Protein AF-A0A077X4S8-F1 (afdb_monomer)

Secondary structure (DSSP, 8-state):
-------GGGSPPTTPPP-PBPTTT--B-SPPPPTT--HHHHHHHHHHHHHHHHHHHHHHHHIIIIIIHHHS-TTT----HHHHHHHHHHHHHHHHHIIIIIT--HHHHHHHHHHHHHHHHHHHHHHHS-TTTHHHHHHHHH--

Solvent-accessible surface area (backbone atoms only — not comparable to full-atom values): 8209 Å² total; per-residue (Å²): 133,82,80,78,75,85,53,80,82,57,56,80,62,86,92,54,78,70,50,44,51,13,76,78,74,65,37,61,34,83,47,61,75,61,85,93,61,57,62,67,58,53,53,48,53,33,51,49,52,37,51,52,34,47,65,54,33,52,56,53,50,44,43,46,67,70,45,51,43,68,73,37,58,94,91,64,64,67,79,53,73,68,59,48,44,51,52,50,28,40,51,28,40,35,51,18,40,41,29,38,57,67,34,36,36,46,73,63,16,52,58,26,46,51,49,26,53,52,30,51,52,51,48,51,48,64,71,73,47,56,82,84,49,56,67,54,57,56,49,52,66,77,76,105

Radius of gyration: 20.89 Å; Cα contacts (8 Å, |Δi|>4): 117; chains: 1; bounding box: 55×46×57 Å

Foldseek 3Di:
DDDPPPDPQQDDDPPDAQADAWPPPRGGAPHHDDPPDDPVVLLVVLVVQLVVLCVVQVVLCCCLPVPVQVPDPDPPSDDDPLSVLVNQLSVLSNQLSCCCSPGVVNVSNVVSVVSNVVSVVVNVCVVPPDPVCPVVVVVVVVVD

Organism: NCBI:txid688394

Nearest PDB structures (foldseek):
  7rbt-assembly1_R  TM=3.935E-01  e=1.118E+00  Homo sapiens
  4xt3-assembly1_A  TM=4.869E-01  e=4.866E+00  Cytomegalovirus
  9jr3-assembly1_R  TM=3.301E-01  e=5.149E+00  Homo sapiens

Mean predicted aligned error: 11.13 Å

Structure (mmCIF, N/CA/C/O backbone):
data_AF-A0A077X4S8-F1
#
_entry.id   AF-A0A077X4S8-F1
#
loop_
_atom_site.group_PDB
_atom_site.id
_atom_site.type_symbol
_atom_site.label_atom_id
_atom_site.label_alt_id
_atom_site.label_comp_id
_atom_site.label_asym_id
_atom_site.label_entity_id
_atom_site.label_seq_id
_atom_site.pdbx_PDB_ins_code
_atom_site.Cartn_x
_atom_site.Cartn_y
_atom_site.Cartn_z
_atom_site.occupancy
_atom_site.B_iso_or_equiv
_atom_site.auth_seq_id
_atom_site.auth_comp_id
_atom_site.auth_asym_id
_atom_site.auth_atom_id
_atom_site.pdbx_PDB_model_num
ATOM 1 N N . MET A 1 1 ? 38.398 6.685 -4.080 1.00 42.84 1 MET A N 1
ATOM 2 C CA . MET A 1 1 ? 37.177 6.456 -4.882 1.00 42.84 1 MET A CA 1
ATOM 3 C C . MET A 1 1 ? 36.881 4.971 -4.810 1.00 42.84 1 MET A C 1
ATOM 5 O O . MET A 1 1 ? 37.650 4.192 -5.354 1.00 42.84 1 MET A O 1
ATOM 9 N N . ALA A 1 2 ? 35.893 4.566 -4.009 1.00 39.62 2 ALA A N 1
ATOM 10 C CA . ALA A 1 2 ? 35.575 3.152 -3.834 1.00 39.62 2 ALA A CA 1
ATOM 11 C C . ALA A 1 2 ? 34.973 2.612 -5.136 1.00 39.62 2 ALA A C 1
ATOM 13 O O . ALA A 1 2 ? 33.991 3.166 -5.628 1.00 39.62 2 ALA A O 1
ATOM 14 N N . ALA A 1 3 ? 35.571 1.558 -5.691 1.00 46.91 3 ALA A N 1
ATOM 15 C CA . ALA A 1 3 ? 34.952 0.772 -6.745 1.00 46.91 3 ALA A CA 1
ATOM 16 C C . ALA A 1 3 ? 33.623 0.237 -6.194 1.00 46.91 3 ALA A C 1
ATOM 18 O O . ALA A 1 3 ? 33.615 -0.602 -5.293 1.00 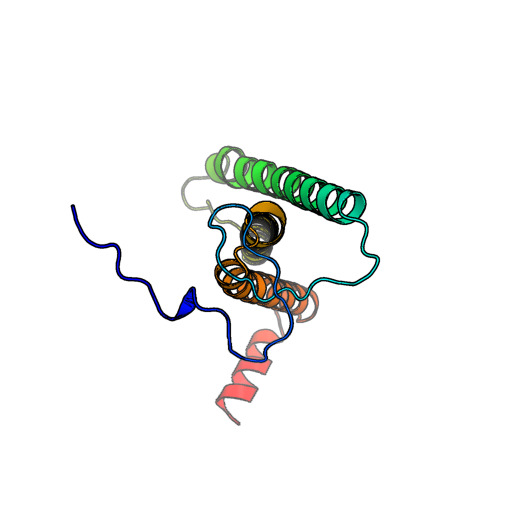46.91 3 ALA A O 1
ATOM 19 N N . GLN A 1 4 ? 32.499 0.778 -6.668 1.00 54.56 4 GLN A N 1
ATOM 20 C CA . GLN A 1 4 ? 31.192 0.202 -6.381 1.00 54.56 4 GLN A CA 1
ATOM 21 C C . GLN A 1 4 ? 31.200 -1.210 -6.965 1.00 54.56 4 GLN A C 1
ATOM 23 O O . GLN A 1 4 ? 31.299 -1.384 -8.177 1.00 54.56 4 GLN A O 1
ATOM 28 N N . GLY A 1 5 ? 31.194 -2.211 -6.085 1.00 56.56 5 GLY A N 1
ATOM 29 C CA . GLY A 1 5 ? 31.205 -3.613 -6.472 1.00 56.56 5 GLY A CA 1
ATOM 30 C C . GLY A 1 5 ? 30.015 -3.896 -7.377 1.00 56.56 5 GLY A C 1
ATOM 31 O O . GLY A 1 5 ? 28.866 -3.774 -6.952 1.00 56.56 5 GLY A O 1
ATOM 32 N N . HIS A 1 6 ? 30.301 -4.250 -8.626 1.00 65.12 6 HIS A N 1
ATOM 33 C CA . HIS A 1 6 ? 29.300 -4.718 -9.570 1.00 65.12 6 HIS A CA 1
ATOM 34 C C . HIS A 1 6 ? 28.638 -5.967 -8.990 1.00 65.12 6 HIS A C 1
ATOM 36 O O . HIS A 1 6 ? 29.264 -7.019 -8.849 1.00 65.12 6 HIS A O 1
ATOM 42 N N . ALA A 1 7 ? 27.394 -5.830 -8.546 1.00 65.94 7 ALA A N 1
ATOM 43 C CA . ALA A 1 7 ? 26.700 -6.914 -7.884 1.00 65.94 7 ALA A CA 1
ATOM 44 C C . ALA A 1 7 ? 26.065 -7.830 -8.935 1.00 65.94 7 ALA A C 1
ATOM 46 O O . ALA A 1 7 ? 25.327 -7.357 -9.792 1.00 65.94 7 ALA A O 1
ATOM 47 N N . LYS A 1 8 ? 26.279 -9.148 -8.811 1.00 69.00 8 LYS A N 1
ATOM 48 C CA . LYS A 1 8 ? 25.801 -10.200 -9.739 1.00 69.00 8 LYS A CA 1
ATOM 49 C C . LYS A 1 8 ? 24.313 -10.110 -10.106 1.00 69.00 8 LYS A C 1
ATOM 51 O O . LYS A 1 8 ? 23.851 -10.635 -11.108 1.00 69.00 8 LYS A O 1
ATOM 56 N N . TRP A 1 9 ? 23.519 -9.468 -9.259 1.00 64.88 9 TRP A N 1
ATOM 57 C CA . TRP A 1 9 ? 22.092 -9.295 -9.479 1.00 64.88 9 TRP A CA 1
ATOM 58 C C . TRP A 1 9 ? 21.731 -8.159 -10.450 1.00 64.88 9 TRP A C 1
ATOM 60 O O . TRP A 1 9 ? 20.552 -8.044 -10.789 1.00 64.88 9 TRP A O 1
ATOM 70 N N . MET A 1 10 ? 22.707 -7.341 -10.857 1.00 66.31 10 MET A N 1
ATOM 71 C CA . MET A 1 10 ? 22.602 -6.327 -11.912 1.00 66.31 10 MET A CA 1
ATOM 72 C C . MET A 1 10 ? 22.913 -6.890 -13.304 1.00 66.31 10 MET A C 1
ATOM 74 O O . MET A 1 10 ? 22.680 -6.203 -14.295 1.00 66.31 10 MET A O 1
ATOM 78 N N . ASP A 1 11 ? 23.419 -8.123 -13.381 1.00 73.81 11 ASP A N 1
ATOM 79 C CA . ASP A 1 11 ? 23.738 -8.772 -14.647 1.00 73.81 11 ASP A CA 1
ATOM 80 C C . ASP A 1 11 ? 22.478 -9.137 -15.439 1.00 73.81 11 ASP A C 1
ATOM 82 O O . ASP A 1 11 ? 21.442 -9.552 -14.895 1.00 73.81 11 ASP A O 1
ATOM 86 N N . GLU A 1 12 ? 22.591 -9.020 -16.762 1.00 70.88 12 GLU A N 1
ATOM 87 C CA . GLU A 1 12 ? 21.674 -9.703 -17.662 1.00 70.88 12 GLU A CA 1
ATOM 88 C C . GLU A 1 12 ? 21.920 -11.208 -17.602 1.00 70.88 12 GLU A C 1
ATOM 90 O O . GLU A 1 12 ? 23.062 -11.668 -17.568 1.00 70.88 12 GLU A O 1
ATOM 95 N N . ILE A 1 13 ? 20.840 -11.986 -17.562 1.00 75.06 13 ILE A N 1
ATOM 96 C CA . ILE A 1 13 ? 20.947 -13.442 -17.583 1.00 75.06 13 ILE A CA 1
ATOM 97 C C . ILE A 1 13 ? 21.208 -13.846 -19.041 1.00 75.06 13 ILE A C 1
ATOM 99 O O . ILE A 1 13 ? 20.377 -13.534 -19.899 1.00 75.06 13 ILE A O 1
ATOM 103 N N . PRO A 1 14 ? 22.325 -1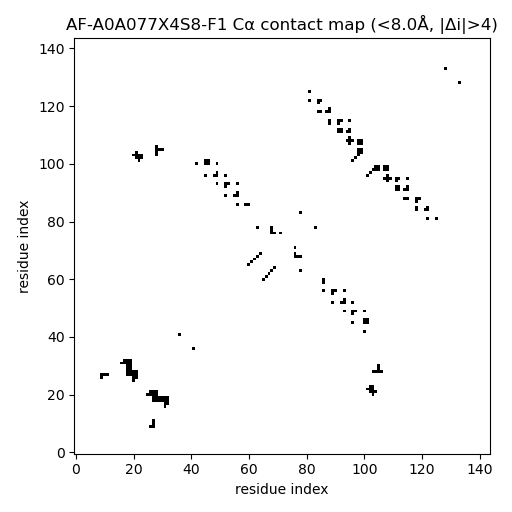4.533 -19.352 1.00 77.19 14 PRO A N 1
ATOM 104 C CA . PRO A 1 14 ? 22.596 -14.985 -20.711 1.00 77.19 14 PRO A CA 1
ATOM 105 C C . PRO A 1 14 ? 21.435 -15.840 -21.232 1.00 77.19 14 PRO A C 1
ATOM 107 O O . PRO A 1 14 ? 20.979 -16.744 -20.534 1.00 77.19 14 PRO A O 1
ATOM 110 N N . HIS A 1 15 ? 20.968 -15.557 -22.450 1.00 77.31 15 HIS A N 1
ATOM 111 C CA . HIS A 1 15 ? 19.850 -16.249 -23.115 1.00 77.31 15 HIS A CA 1
ATOM 112 C C . HIS A 1 15 ? 18.458 -16.068 -22.483 1.00 77.31 15 HIS A C 1
ATOM 114 O O . HIS A 1 15 ? 17.511 -16.717 -22.926 1.00 77.31 15 HIS A O 1
ATOM 120 N N . ALA A 1 16 ? 18.296 -15.197 -21.483 1.00 70.56 16 ALA A N 1
ATOM 121 C CA . ALA A 1 16 ? 16.965 -14.830 -21.008 1.00 70.56 16 ALA A CA 1
ATOM 122 C C . ALA A 1 16 ? 16.264 -13.876 -21.997 1.00 70.56 16 ALA A C 1
ATOM 124 O O . ALA A 1 16 ? 16.946 -13.135 -22.714 1.00 70.56 16 ALA A O 1
ATOM 125 N N . PRO A 1 17 ? 14.916 -13.856 -22.028 1.00 72.31 17 PRO A N 1
ATOM 126 C CA . PRO A 1 17 ? 14.167 -12.839 -22.758 1.00 72.31 17 PRO A CA 1
ATOM 127 C C . PRO A 1 17 ? 14.609 -11.427 -22.347 1.00 72.31 17 PRO A C 1
ATOM 129 O O . PRO A 1 17 ? 15.006 -11.241 -21.190 1.00 72.31 17 PRO A O 1
ATOM 132 N N . PRO A 1 18 ? 14.516 -10.427 -23.245 1.00 73.81 18 PRO A N 1
ATOM 133 C CA . PRO A 1 18 ? 14.767 -9.037 -22.887 1.00 73.81 18 PRO A CA 1
ATOM 134 C C . PRO A 1 18 ? 13.934 -8.644 -21.666 1.00 73.81 18 PRO A C 1
ATOM 136 O O . PRO A 1 18 ? 12.799 -9.094 -21.512 1.00 73.81 18 PRO A O 1
ATOM 139 N N . ARG A 1 19 ? 14.493 -7.812 -20.786 1.00 75.50 19 ARG A N 1
ATOM 140 C CA . ARG A 1 19 ? 13.811 -7.336 -19.578 1.00 75.50 19 ARG A CA 1
ATOM 141 C C . ARG A 1 19 ? 13.764 -5.822 -19.600 1.00 75.50 19 ARG A C 1
ATOM 143 O O . ARG A 1 19 ? 14.726 -5.164 -19.998 1.00 75.50 19 ARG A O 1
ATOM 150 N N . TRP A 1 20 ? 12.658 -5.253 -19.142 1.00 72.94 20 TRP A N 1
ATOM 151 C CA . TRP A 1 20 ? 12.597 -3.824 -18.866 1.00 72.94 20 TRP A CA 1
ATOM 152 C C . TRP A 1 20 ? 13.636 -3.446 -17.810 1.00 72.94 20 TRP A C 1
ATOM 154 O O . TRP A 1 20 ? 13.934 -4.241 -16.917 1.00 72.94 20 TRP A O 1
ATOM 164 N N . LYS A 1 21 ? 14.193 -2.238 -17.903 1.00 76.06 21 LYS A N 1
ATOM 165 C CA . LYS A 1 21 ? 15.163 -1.703 -16.937 1.00 76.06 21 LYS A CA 1
ATOM 166 C C . LYS A 1 21 ? 14.478 -0.735 -15.997 1.00 76.06 21 LYS A C 1
ATOM 168 O O . LYS A 1 21 ? 13.764 0.139 -16.465 1.00 76.06 21 LYS A O 1
ATOM 173 N N . SER A 1 22 ? 14.738 -0.848 -14.698 1.00 69.56 22 SER A N 1
ATOM 174 C CA . SER A 1 22 ? 14.179 0.051 -13.688 1.00 69.56 22 SER A CA 1
ATOM 175 C C . SER A 1 22 ? 14.344 1.515 -14.099 1.00 69.56 22 SER A C 1
ATOM 177 O O . SER A 1 22 ? 15.455 1.941 -14.417 1.00 69.56 22 SER A O 1
ATOM 179 N N . LYS A 1 23 ? 13.256 2.293 -14.029 1.00 68.69 23 LYS A N 1
ATOM 180 C CA . LYS A 1 23 ? 13.247 3.721 -14.385 1.00 68.69 23 LYS A CA 1
ATOM 181 C C . LYS A 1 23 ? 14.193 4.567 -13.522 1.00 68.69 23 LYS A C 1
ATOM 183 O O . LYS A 1 23 ? 14.657 5.605 -13.976 1.00 68.69 23 LYS A O 1
ATOM 188 N N . LEU A 1 24 ? 14.489 4.131 -12.294 1.00 67.31 24 LEU A N 1
ATOM 18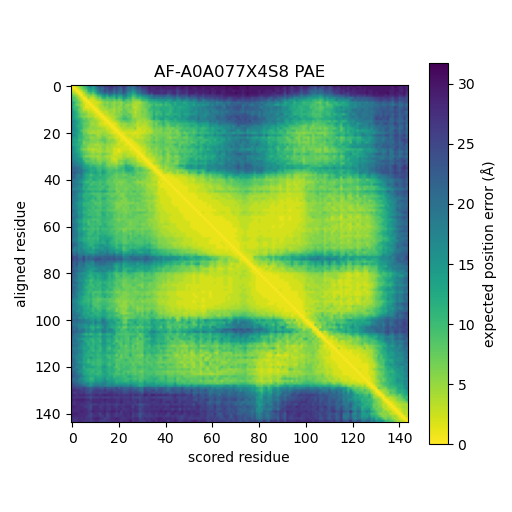9 C CA . LEU A 1 24 ? 15.327 4.877 -11.347 1.00 67.31 24 LEU A CA 1
ATOM 190 C C . LEU A 1 24 ? 16.794 4.456 -11.347 1.00 67.31 24 LEU A C 1
ATOM 192 O O . LEU A 1 24 ? 17.670 5.293 -11.158 1.00 67.31 24 LEU A O 1
ATOM 196 N N . PHE A 1 25 ? 17.063 3.162 -11.517 1.00 70.06 25 PHE A N 1
ATOM 197 C CA . PHE A 1 25 ? 18.407 2.611 -11.311 1.00 70.06 25 PHE A CA 1
ATOM 198 C C . PHE A 1 25 ? 19.000 1.965 -12.565 1.00 70.06 25 PHE A C 1
ATOM 200 O O . PHE A 1 25 ? 20.141 1.520 -12.532 1.00 70.06 25 PHE A O 1
ATOM 207 N N . GLY A 1 26 ? 18.235 1.854 -13.657 1.00 71.50 26 GLY A N 1
ATOM 208 C CA . GLY A 1 26 ? 18.690 1.225 -14.900 1.00 71.50 26 GLY A CA 1
ATOM 209 C C . GLY A 1 26 ? 18.978 -0.279 -14.789 1.00 71.50 26 GLY A C 1
ATOM 210 O O . GLY A 1 26 ? 19.503 -0.868 -15.731 1.00 71.50 26 GLY A O 1
ATOM 211 N N . ILE A 1 27 ? 18.642 -0.905 -13.657 1.00 74.31 27 ILE A N 1
ATOM 212 C CA . ILE A 1 27 ? 18.875 -2.330 -13.393 1.00 74.31 27 ILE A CA 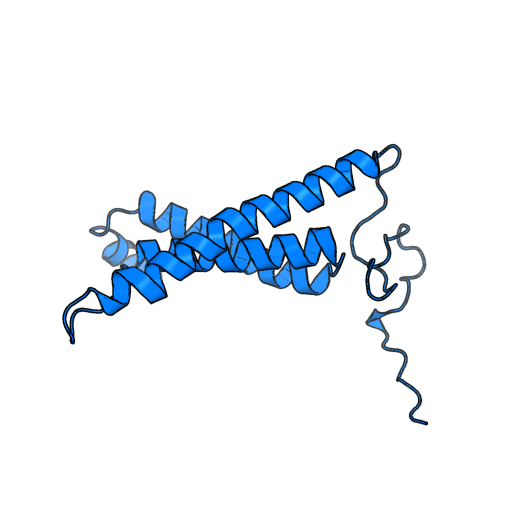1
ATOM 213 C C . ILE A 1 27 ? 17.824 -3.202 -14.093 1.00 74.31 27 ILE A C 1
ATOM 215 O O . ILE A 1 27 ? 16.653 -2.811 -14.132 1.00 74.31 27 ILE A O 1
ATOM 219 N N . PRO A 1 28 ? 18.188 -4.393 -14.598 1.00 72.19 28 PRO A N 1
ATOM 220 C CA . PRO A 1 28 ? 17.223 -5.304 -15.201 1.00 72.19 28 PRO A CA 1
ATOM 221 C C . PRO A 1 28 ? 16.116 -5.709 -14.216 1.00 72.19 28 PRO A C 1
ATOM 223 O O . PRO A 1 28 ? 16.378 -6.087 -13.069 1.00 72.19 28 PRO A O 1
ATOM 226 N N . THR A 1 29 ? 14.867 -5.635 -14.668 1.00 73.06 29 THR A N 1
ATOM 227 C CA . THR A 1 29 ? 13.679 -6.022 -13.893 1.00 73.06 29 THR A CA 1
ATOM 228 C C . THR A 1 29 ? 13.281 -7.464 -14.194 1.00 73.06 29 THR A C 1
ATOM 230 O O . THR A 1 29 ? 14.041 -8.205 -14.809 1.00 73.06 29 THR A O 1
ATOM 233 N N . TRP A 1 30 ? 12.125 -7.911 -13.700 1.00 69.50 30 TRP A N 1
ATOM 234 C CA . TRP A 1 30 ? 11.548 -9.218 -14.045 1.00 69.50 30 TRP A CA 1
ATOM 235 C C . TRP A 1 30 ? 10.454 -9.097 -15.116 1.00 69.50 30 TRP A C 1
ATOM 237 O O . TRP A 1 30 ? 9.835 -10.093 -15.472 1.00 69.50 30 TRP A O 1
ATOM 247 N N . ILE A 1 31 ? 10.204 -7.879 -15.608 1.00 71.19 31 ILE A N 1
ATOM 248 C CA . ILE A 1 31 ? 9.141 -7.585 -16.563 1.00 71.19 31 ILE A CA 1
ATOM 249 C C . ILE A 1 31 ? 9.690 -7.817 -17.970 1.00 71.19 31 ILE A C 1
ATOM 251 O O . ILE A 1 31 ? 10.683 -7.198 -18.362 1.00 71.19 31 ILE A O 1
ATOM 255 N N . ILE A 1 32 ? 9.053 -8.723 -18.707 1.00 73.25 32 ILE A N 1
ATOM 256 C CA . ILE A 1 32 ? 9.333 -8.964 -20.123 1.00 73.25 32 ILE A CA 1
ATOM 257 C C . ILE A 1 32 ? 8.583 -7.885 -20.922 1.00 73.25 32 ILE A C 1
ATOM 259 O O . ILE A 1 32 ? 7.408 -7.655 -20.626 1.00 73.25 32 ILE A O 1
ATOM 263 N N . PRO A 1 33 ? 9.221 -7.209 -21.896 1.00 71.56 33 PRO A N 1
ATOM 264 C CA . PRO A 1 33 ? 8.536 -6.284 -22.784 1.00 71.56 33 PRO A CA 1
ATOM 265 C C . PRO A 1 33 ? 7.366 -6.990 -23.463 1.00 71.56 33 PRO A C 1
ATOM 267 O O . PRO A 1 33 ? 7.541 -8.049 -24.063 1.00 71.56 33 PRO A O 1
ATOM 270 N N . ILE A 1 34 ? 6.178 -6.410 -23.350 1.00 73.06 34 ILE A N 1
ATOM 271 C CA . ILE A 1 34 ? 5.000 -6.887 -24.066 1.00 73.06 34 ILE A CA 1
ATOM 272 C C . ILE A 1 34 ? 5.026 -6.208 -25.437 1.00 73.06 34 ILE A C 1
ATOM 274 O O . ILE A 1 34 ? 5.008 -4.978 -25.516 1.00 73.06 34 ILE A O 1
ATOM 278 N N . GLU A 1 35 ? 5.128 -7.003 -26.503 1.00 70.62 35 GLU A N 1
ATOM 279 C CA . GLU A 1 35 ? 5.020 -6.502 -27.877 1.00 70.62 35 GLU A CA 1
ATOM 280 C C . GLU A 1 35 ? 3.641 -5.837 -28.063 1.00 70.62 35 GLU A C 1
ATOM 282 O O . GLU A 1 35 ? 2.639 -6.318 -27.536 1.00 70.62 35 GLU A O 1
ATOM 287 N N . ASP A 1 36 ? 3.608 -4.685 -28.737 1.00 70.25 36 ASP A N 1
ATOM 288 C CA . ASP A 1 36 ? 2.407 -3.862 -28.984 1.00 70.25 36 ASP A CA 1
ATOM 289 C C . ASP A 1 36 ? 1.727 -3.230 -27.752 1.00 70.25 36 ASP A C 1
ATOM 291 O O . ASP A 1 36 ? 0.590 -2.753 -27.827 1.00 70.25 36 ASP A O 1
ATOM 295 N N . TYR A 1 37 ? 2.411 -3.161 -26.609 1.00 70.06 37 TYR A N 1
ATOM 296 C CA . TYR A 1 37 ? 1.865 -2.497 -25.427 1.00 70.06 37 TYR A CA 1
ATOM 297 C C . TYR A 1 37 ? 2.040 -0.975 -25.500 1.00 70.06 37 TYR A C 1
ATOM 299 O O . TYR A 1 37 ? 3.145 -0.466 -25.668 1.00 70.06 37 TYR A O 1
ATOM 307 N N . SER A 1 38 ? 0.944 -0.224 -25.352 1.00 80.56 38 SER A N 1
ATOM 308 C CA . SER A 1 38 ? 0.995 1.242 -25.327 1.00 80.56 38 SER A CA 1
ATOM 309 C C . SER A 1 38 ? 1.669 1.730 -24.042 1.00 80.56 38 SER A C 1
ATOM 311 O O . SER A 1 38 ? 1.102 1.625 -22.950 1.00 80.56 38 SER A O 1
ATOM 313 N N . ASP A 1 39 ? 2.862 2.310 -24.183 1.00 76.19 39 ASP A N 1
ATOM 314 C CA . ASP A 1 39 ? 3.598 2.932 -23.078 1.00 76.19 39 ASP A CA 1
ATOM 315 C C . ASP A 1 39 ? 2.772 4.029 -22.390 1.00 76.19 39 ASP A C 1
ATOM 317 O O . ASP A 1 39 ? 2.797 4.155 -21.163 1.00 76.19 39 ASP A O 1
ATOM 321 N N . ASP A 1 40 ? 1.987 4.788 -23.157 1.00 79.00 40 ASP A N 1
ATOM 322 C CA . ASP A 1 40 ? 1.103 5.828 -22.627 1.00 79.00 40 ASP A CA 1
ATOM 323 C C . ASP A 1 40 ? -0.006 5.236 -21.756 1.00 79.00 40 ASP A C 1
ATOM 325 O O . ASP A 1 40 ? -0.254 5.733 -20.654 1.00 79.00 40 ASP A O 1
ATOM 329 N N . ALA A 1 41 ? -0.640 4.145 -22.197 1.00 79.56 41 ALA A N 1
ATOM 330 C CA . ALA A 1 41 ? -1.649 3.456 -21.400 1.00 79.56 41 ALA A CA 1
ATOM 331 C C . ALA A 1 41 ? -1.036 2.896 -20.108 1.00 79.56 41 ALA A C 1
ATOM 333 O O . ALA A 1 41 ? -1.571 3.120 -19.021 1.00 79.56 41 ALA A O 1
ATOM 334 N N . PHE A 1 42 ? 0.130 2.247 -20.206 1.00 76.25 42 PHE A N 1
ATOM 335 C CA . PHE A 1 42 ? 0.847 1.706 -19.054 1.00 76.25 42 PHE A CA 1
ATOM 336 C C . PHE A 1 42 ? 1.187 2.789 -18.022 1.00 76.25 42 PHE A C 1
ATOM 338 O O . PHE A 1 42 ? 0.881 2.644 -16.836 1.00 76.25 42 PHE A O 1
ATOM 345 N N . ASN A 1 43 ? 1.787 3.895 -18.472 1.00 76.44 43 ASN A N 1
ATOM 346 C CA . ASN A 1 43 ? 2.176 5.017 -17.620 1.00 76.44 43 ASN A CA 1
ATOM 347 C C . ASN A 1 43 ? 0.961 5.735 -17.016 1.00 76.44 43 ASN A C 1
ATOM 349 O O . ASN A 1 43 ? 1.006 6.140 -15.854 1.00 76.44 43 ASN A O 1
ATOM 353 N N . THR A 1 44 ? -0.133 5.863 -17.769 1.00 81.56 44 THR A N 1
ATOM 354 C CA . THR A 1 44 ? -1.365 6.497 -17.281 1.00 81.56 44 THR A CA 1
ATOM 355 C C . THR A 1 44 ? -2.018 5.659 -16.189 1.00 81.56 44 THR A C 1
ATOM 357 O O . THR A 1 44 ? -2.323 6.184 -15.119 1.00 81.56 44 THR A O 1
ATOM 360 N N . THR A 1 45 ? -2.183 4.352 -16.413 1.00 80.19 45 THR A N 1
ATOM 361 C CA . THR A 1 45 ? -2.728 3.431 -15.405 1.00 80.19 45 THR A CA 1
ATOM 362 C C . THR A 1 45 ? -1.840 3.384 -14.167 1.00 80.19 45 THR A C 1
ATOM 364 O O . THR A 1 45 ? -2.345 3.465 -13.054 1.00 80.19 45 THR A O 1
ATOM 367 N N . THR A 1 46 ? -0.523 3.345 -14.358 1.00 76.88 46 THR A N 1
ATOM 368 C CA . THR A 1 46 ? 0.491 3.443 -13.298 1.00 76.88 46 THR A CA 1
ATOM 369 C C . THR A 1 46 ? 0.278 4.675 -12.420 1.00 76.88 46 THR A C 1
ATOM 371 O O . THR A 1 46 ? 0.128 4.572 -11.201 1.00 76.88 46 THR A O 1
ATOM 374 N N . LEU A 1 47 ? 0.246 5.861 -13.033 1.00 81.44 47 LEU A N 1
ATOM 375 C CA . LEU A 1 47 ? 0.134 7.116 -12.302 1.00 81.44 47 LEU A CA 1
ATOM 376 C C . LEU A 1 47 ? -1.214 7.212 -11.588 1.00 81.44 47 LEU A C 1
ATOM 378 O O . LEU A 1 47 ? -1.267 7.598 -10.421 1.00 81.44 47 LEU A O 1
ATOM 382 N N . PHE A 1 48 ? -2.289 6.824 -12.273 1.00 86.44 48 PHE A N 1
ATOM 383 C CA . PHE A 1 48 ? -3.627 6.817 -11.705 1.00 86.44 48 PHE A CA 1
ATOM 384 C C . PHE A 1 48 ? -3.713 5.885 -10.492 1.00 86.44 48 PHE A C 1
ATOM 386 O O . PHE A 1 48 ? -4.138 6.328 -9.429 1.00 86.44 48 PHE A O 1
ATOM 393 N N . SER A 1 49 ? -3.224 4.645 -10.598 1.00 82.94 49 SER A N 1
ATOM 394 C CA . SER A 1 49 ? -3.196 3.679 -9.493 1.00 82.94 49 SER A CA 1
ATOM 395 C C . SER A 1 49 ? -2.452 4.221 -8.273 1.00 82.94 49 SER A C 1
ATOM 397 O O . SER A 1 49 ? -2.976 4.172 -7.160 1.00 82.94 49 SER A O 1
ATOM 399 N N . VAL A 1 50 ? -1.265 4.807 -8.464 1.00 86.00 50 VAL A N 1
ATOM 400 C CA . VAL A 1 50 ? -0.487 5.393 -7.361 1.00 86.00 50 VAL A CA 1
ATOM 401 C C . VAL A 1 50 ? -1.222 6.572 -6.722 1.00 86.00 50 VAL A C 1
ATOM 403 O O . VAL A 1 50 ? -1.300 6.646 -5.495 1.00 86.00 50 VAL A O 1
ATOM 406 N N . VAL A 1 51 ? -1.790 7.478 -7.523 1.00 89.50 51 VAL A N 1
ATOM 407 C CA . VAL A 1 51 ? -2.530 8.648 -7.022 1.00 89.50 51 VAL A CA 1
ATOM 408 C C . VAL A 1 51 ? -3.787 8.221 -6.268 1.00 89.50 51 VAL A C 1
ATOM 410 O O . VAL A 1 51 ? -4.030 8.713 -5.167 1.00 89.50 51 VAL A O 1
ATOM 413 N N . THR A 1 52 ? -4.562 7.281 -6.807 1.00 91.19 52 THR A N 1
ATOM 414 C CA . THR A 1 52 ? -5.755 6.742 -6.148 1.00 91.19 52 THR A CA 1
ATOM 415 C C . THR A 1 52 ? -5.393 6.054 -4.837 1.00 91.19 52 THR A C 1
ATOM 417 O O . THR A 1 52 ? -6.026 6.323 -3.815 1.00 91.19 52 THR A O 1
ATOM 420 N N . MET A 1 53 ? -4.343 5.229 -4.821 1.00 91.44 53 MET A N 1
ATOM 421 C CA . MET A 1 53 ? -3.893 4.568 -3.596 1.00 91.44 53 MET A CA 1
ATOM 422 C C . MET A 1 53 ? -3.377 5.566 -2.561 1.00 91.44 53 MET A C 1
ATOM 424 O O . MET A 1 53 ? -3.701 5.441 -1.383 1.00 91.44 53 MET A O 1
ATOM 428 N N . ALA A 1 54 ? -2.637 6.596 -2.971 1.00 92.31 54 ALA A N 1
ATOM 429 C CA . ALA A 1 54 ? -2.209 7.664 -2.073 1.00 92.31 54 ALA A CA 1
ATOM 430 C C . ALA A 1 54 ? -3.422 8.413 -1.495 1.00 92.31 54 ALA A C 1
ATOM 432 O O . ALA A 1 54 ? -3.508 8.623 -0.283 1.00 92.31 54 ALA A O 1
ATOM 433 N N . GLY A 1 55 ? -4.388 8.749 -2.353 1.00 95.19 55 GLY A N 1
ATOM 434 C CA . GLY A 1 55 ? -5.638 9.411 -1.989 1.00 95.19 55 GLY A CA 1
ATOM 435 C C . GLY A 1 55 ? -6.542 8.580 -1.078 1.00 95.19 55 GLY A C 1
ATOM 436 O O . GLY A 1 55 ? -7.290 9.155 -0.298 1.00 95.19 55 GLY A O 1
ATOM 437 N N . ALA A 1 56 ? -6.456 7.251 -1.105 1.00 93.75 56 ALA A N 1
ATOM 438 C CA . ALA A 1 56 ? -7.1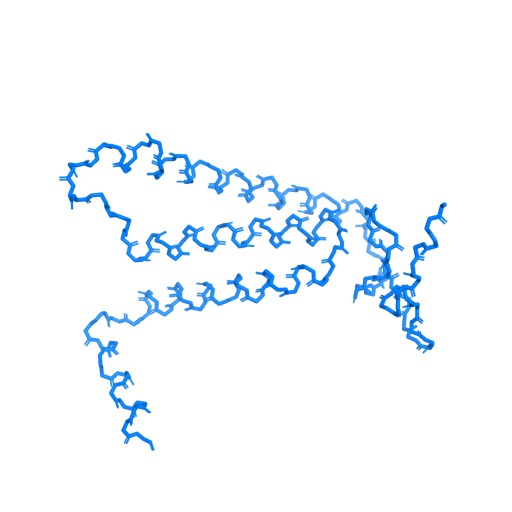59 6.386 -0.158 1.00 93.75 56 ALA A CA 1
ATOM 439 C C . ALA A 1 56 ? -6.385 6.235 1.164 1.00 93.75 56 ALA A C 1
ATOM 441 O O . ALA A 1 56 ? -6.951 6.350 2.254 1.00 93.75 56 ALA A O 1
ATOM 442 N N . THR A 1 57 ? -5.076 6.000 1.080 1.00 95.56 57 THR A N 1
ATOM 443 C CA . THR A 1 57 ? -4.236 5.656 2.231 1.00 95.56 57 THR A CA 1
ATOM 444 C C . THR A 1 57 ? -3.971 6.853 3.140 1.00 95.56 57 THR A C 1
ATOM 446 O O . THR A 1 57 ? -4.125 6.732 4.357 1.00 95.56 57 THR A O 1
ATOM 449 N N . PHE A 1 58 ? -3.603 8.020 2.598 1.00 96.56 58 PHE A N 1
ATOM 450 C CA . PHE A 1 58 ? -3.248 9.173 3.432 1.00 96.56 58 PHE A CA 1
ATOM 451 C C . PHE A 1 58 ? -4.424 9.711 4.256 1.00 96.56 58 PHE A C 1
ATOM 453 O O . PHE A 1 58 ? -4.241 9.885 5.463 1.00 96.56 58 PHE A O 1
ATOM 460 N N . PRO A 1 59 ? -5.634 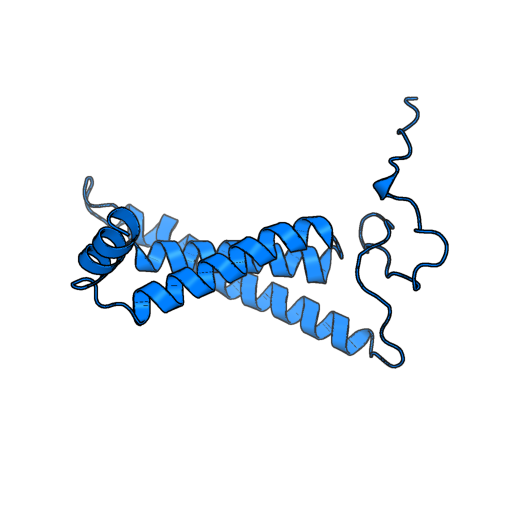9.917 3.699 1.00 96.75 59 PRO A N 1
ATOM 461 C CA . PRO A 1 59 ? -6.783 10.334 4.497 1.00 96.75 59 PRO A CA 1
ATOM 462 C C . PRO A 1 59 ? -7.183 9.301 5.549 1.00 96.75 59 PRO A C 1
ATOM 464 O O . PRO A 1 59 ? -7.521 9.685 6.666 1.00 96.75 59 PRO A O 1
ATOM 467 N N . ALA A 1 60 ? -7.094 8.000 5.244 1.00 95.25 60 ALA A N 1
ATOM 468 C CA . ALA A 1 60 ? -7.377 6.946 6.218 1.00 95.25 60 ALA A CA 1
ATOM 469 C C . ALA A 1 60 ? -6.391 6.979 7.398 1.00 95.25 60 ALA A C 1
ATOM 471 O O . ALA A 1 60 ? -6.806 6.924 8.558 1.00 95.25 60 ALA A O 1
ATOM 472 N N . LEU A 1 61 ? -5.090 7.123 7.121 1.00 95.88 61 LEU A N 1
ATOM 473 C CA . LEU A 1 61 ? -4.063 7.273 8.154 1.00 95.88 61 LEU A CA 1
ATOM 474 C C . LEU A 1 61 ? -4.262 8.561 8.957 1.00 95.88 61 LEU A C 1
ATOM 476 O O . LEU A 1 61 ? -4.252 8.516 10.187 1.00 95.88 61 LEU A O 1
ATOM 480 N N . TYR A 1 62 ? -4.486 9.689 8.279 1.00 96.06 62 TYR A N 1
ATOM 481 C CA . TYR A 1 62 ? -4.742 10.977 8.919 1.00 96.06 62 TYR A CA 1
ATOM 482 C C . TYR A 1 62 ? -5.944 10.890 9.857 1.00 96.06 62 TYR A C 1
ATOM 484 O O . TYR A 1 62 ? -5.832 11.206 11.039 1.00 96.06 62 TYR A O 1
ATOM 492 N N . TYR A 1 63 ? -7.075 10.386 9.369 1.00 94.88 63 TYR A N 1
ATOM 493 C CA . TYR A 1 63 ? -8.272 10.251 10.183 1.00 94.88 63 TYR A CA 1
ATOM 494 C C . TYR A 1 63 ? -8.018 9.358 11.400 1.00 94.88 63 TYR A C 1
ATOM 496 O O . TYR A 1 63 ? -8.380 9.714 12.517 1.00 94.88 63 TYR A O 1
ATOM 504 N N . ILE A 1 64 ? -7.340 8.223 11.232 1.00 94.38 64 ILE A N 1
ATOM 505 C CA . ILE A 1 64 ? -7.103 7.296 12.340 1.00 94.38 64 ILE A CA 1
ATOM 506 C C . ILE A 1 64 ? -6.155 7.878 13.393 1.00 94.38 64 ILE A C 1
ATOM 508 O O . ILE A 1 64 ? -6.454 7.801 14.587 1.00 94.38 64 ILE A O 1
ATOM 512 N N . PHE A 1 65 ? -5.023 8.446 12.978 1.00 94.06 65 PHE A N 1
ATOM 513 C CA . PHE A 1 65 ? -3.966 8.870 13.898 1.00 94.06 65 PHE A CA 1
ATOM 514 C C . PHE A 1 65 ? -4.121 10.306 14.402 1.00 94.06 65 PHE A C 1
ATOM 516 O O . PHE A 1 65 ? -3.742 10.574 15.540 1.00 94.06 65 PHE A O 1
ATOM 523 N N . ALA A 1 66 ? -4.688 11.208 13.601 1.00 93.75 66 ALA A N 1
ATOM 524 C CA . ALA A 1 66 ? -4.851 12.616 13.960 1.00 93.75 66 ALA A CA 1
ATOM 525 C C . ALA A 1 66 ? -6.255 12.956 14.481 1.00 93.75 66 ALA A C 1
ATOM 527 O O . ALA A 1 66 ? -6.390 13.916 15.235 1.00 93.75 66 ALA A O 1
ATOM 528 N N . VAL A 1 67 ? -7.288 12.180 14.127 1.00 93.44 67 VAL A N 1
ATOM 529 C CA . VAL A 1 67 ? -8.678 12.469 14.530 1.00 93.44 67 VAL A CA 1
ATOM 530 C C . VAL A 1 67 ? -9.202 11.425 15.516 1.00 93.44 67 VAL A C 1
ATOM 532 O O . VAL A 1 67 ? -9.445 11.742 16.678 1.00 93.44 67 VAL A O 1
ATOM 535 N N . TYR A 1 68 ? -9.322 10.166 15.091 1.00 92.88 68 TYR A N 1
ATOM 536 C CA . TYR A 1 68 ? -9.967 9.103 15.860 1.00 92.88 68 TYR A CA 1
ATOM 537 C C . TYR A 1 68 ? -9.196 8.733 17.130 1.00 92.88 68 TYR A C 1
ATOM 539 O O . TYR A 1 68 ? -9.757 8.770 18.219 1.00 92.88 68 TYR A O 1
ATOM 547 N N . LEU A 1 69 ? -7.915 8.362 17.041 1.00 92.50 69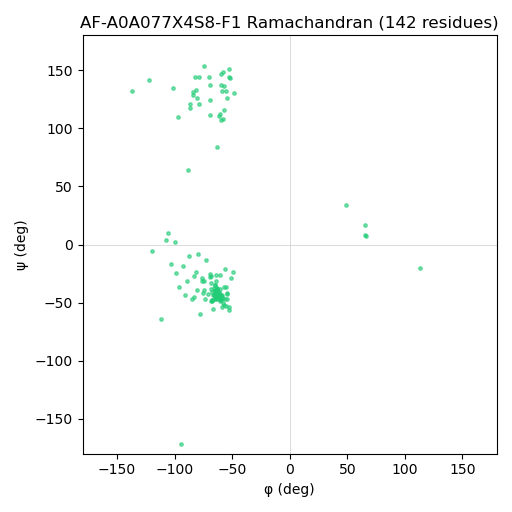 LEU A N 1
ATOM 548 C CA . LEU A 1 69 ? -7.166 7.939 18.231 1.00 92.50 69 LEU A CA 1
ATOM 549 C C . LEU A 1 69 ? -7.049 9.045 19.297 1.00 92.50 69 LEU A C 1
ATOM 551 O O . LEU A 1 69 ? -7.225 8.726 20.477 1.00 92.50 69 LEU A O 1
ATOM 555 N N . PRO A 1 70 ? -6.790 10.319 18.940 1.00 93.00 70 PRO A N 1
ATOM 556 C CA . PRO A 1 70 ? -6.784 11.411 19.908 1.00 93.00 70 PRO A CA 1
ATOM 557 C C . PRO A 1 70 ? -8.152 11.683 20.541 1.00 93.00 70 PRO A C 1
ATOM 559 O O . PRO A 1 70 ? -8.187 11.999 21.730 1.00 93.00 70 PRO A O 1
ATOM 562 N N . SER A 1 71 ? -9.256 11.517 19.797 1.00 92.38 71 SER A N 1
ATOM 563 C CA . SER A 1 71 ? -10.616 11.748 20.308 1.00 92.38 71 SER A CA 1
ATOM 564 C C . SER A 1 71 ? -11.104 10.666 21.278 1.00 92.38 71 SER A C 1
ATOM 566 O O . SER A 1 71 ? -12.125 10.850 21.936 1.00 92.38 71 SER A O 1
ATOM 568 N N . GLN A 1 72 ? -10.412 9.526 21.366 1.00 91.25 72 GLN A N 1
ATOM 569 C CA . GLN A 1 72 ? -10.769 8.444 22.283 1.00 91.25 72 GLN A CA 1
ATOM 570 C C . GLN A 1 72 ? -10.230 8.696 23.706 1.00 91.25 72 GLN A C 1
ATOM 572 O O . GLN A 1 72 ? -9.091 9.164 23.862 1.00 91.25 72 GLN A O 1
ATOM 577 N N . PRO A 1 73 ? -10.986 8.304 24.754 1.00 93.00 73 PRO A N 1
ATOM 578 C CA . PRO A 1 73 ? -10.538 8.384 26.141 1.00 93.00 73 PRO A CA 1
ATOM 579 C C . PRO A 1 73 ? -9.185 7.697 26.367 1.00 93.00 73 PRO A C 1
ATOM 581 O O . PRO A 1 73 ? -8.885 6.645 25.788 1.00 93.00 73 PRO A O 1
ATOM 584 N N . VAL A 1 74 ? -8.368 8.275 27.250 1.00 84.12 74 VAL A N 1
ATOM 585 C CA . VAL A 1 74 ? -7.064 7.722 27.642 1.00 84.12 74 VAL A CA 1
ATOM 586 C C . VAL A 1 74 ? -7.289 6.335 28.264 1.00 84.12 74 VAL A C 1
ATOM 588 O O . VAL A 1 74 ? -7.927 6.210 29.301 1.00 84.12 74 VAL A O 1
ATOM 591 N N . GLY A 1 75 ? -6.828 5.280 27.581 1.00 83.06 75 GLY A N 1
ATOM 592 C CA . GLY A 1 75 ? -7.045 3.870 27.955 1.00 83.06 75 GLY A CA 1
ATOM 593 C C . GLY A 1 75 ? -7.934 3.071 26.990 1.00 83.06 75 GLY A C 1
ATOM 594 O O . GLY A 1 75 ? -7.825 1.845 26.925 1.00 83.06 75 GLY A O 1
ATOM 595 N N . GLN A 1 76 ? -8.742 3.745 26.167 1.00 85.06 76 GLN A N 1
ATOM 596 C CA . GLN A 1 76 ? -9.592 3.110 25.146 1.00 85.06 76 GLN A CA 1
ATOM 597 C C . GLN A 1 76 ? -9.099 3.332 23.710 1.00 85.06 76 GLN A C 1
ATOM 599 O O . GLN A 1 76 ? -9.719 2.863 22.758 1.00 85.06 76 GLN A O 1
ATOM 604 N N . ARG A 1 77 ? -7.943 3.985 23.541 1.00 86.44 77 ARG A N 1
ATOM 605 C CA . ARG A 1 77 ? -7.286 4.236 22.249 1.00 86.44 77 ARG A CA 1
ATOM 606 C C . ARG A 1 77 ? -6.884 2.935 21.554 1.00 86.44 77 ARG A C 1
ATOM 608 O O . ARG A 1 77 ? -5.756 2.461 21.680 1.00 86.44 77 ARG A O 1
ATOM 615 N N . LYS A 1 78 ? -7.820 2.324 20.831 1.00 87.94 78 LYS A N 1
ATOM 616 C CA . LYS A 1 78 ? -7.606 1.076 20.098 1.00 87.94 78 LYS A CA 1
ATOM 617 C C . LYS A 1 78 ? -8.241 1.166 18.718 1.00 87.94 78 LYS A C 1
ATOM 619 O O . LYS A 1 78 ? -9.407 1.519 18.565 1.00 87.94 78 LYS A O 1
ATOM 624 N N . ILE A 1 79 ? -7.463 0.782 17.712 1.00 87.19 79 ILE A N 1
ATOM 625 C CA . ILE A 1 79 ? -7.971 0.487 16.372 1.00 87.19 79 ILE A CA 1
ATOM 626 C C . ILE A 1 79 ? -8.472 -0.963 16.395 1.00 87.19 79 ILE A C 1
ATOM 628 O O . ILE A 1 79 ? -7.746 -1.863 16.834 1.00 87.19 79 ILE A O 1
ATOM 632 N N . GLY A 1 80 ? -9.708 -1.199 15.950 1.00 86.38 80 GLY A N 1
ATOM 633 C CA . GLY A 1 80 ? -10.267 -2.548 15.829 1.00 86.38 80 GLY A CA 1
ATOM 634 C C . GLY A 1 80 ? -9.416 -3.439 14.915 1.00 86.38 80 GLY A C 1
ATOM 635 O O . GLY A 1 80 ? -8.803 -2.952 13.970 1.00 86.38 80 GLY A O 1
ATOM 636 N N . ARG A 1 81 ? -9.369 -4.754 15.183 1.00 84.00 81 ARG A N 1
ATOM 637 C CA . ARG A 1 81 ? -8.524 -5.707 14.425 1.00 84.00 81 ARG A CA 1
ATOM 638 C C . ARG A 1 81 ? -8.769 -5.653 12.914 1.00 84.00 81 ARG A C 1
ATOM 640 O O . ARG A 1 81 ? -7.814 -5.618 12.154 1.00 84.00 81 ARG A O 1
ATOM 647 N N . PHE A 1 82 ? -10.033 -5.576 12.503 1.00 84.81 82 PHE A N 1
ATOM 648 C CA . PHE A 1 82 ? -10.408 -5.463 11.093 1.00 84.81 82 PHE A CA 1
ATOM 649 C C . PHE A 1 82 ? -9.894 -4.160 10.461 1.00 84.81 82 PHE A C 1
ATOM 651 O O . PHE A 1 82 ? -9.236 -4.189 9.431 1.00 84.81 82 PHE A O 1
ATOM 658 N N . ASN A 1 83 ? -10.062 -3.025 11.145 1.00 87.50 83 ASN A N 1
ATOM 659 C CA . ASN A 1 83 ? -9.551 -1.736 10.668 1.00 87.50 83 ASN A CA 1
ATOM 660 C C . ASN A 1 83 ? -8.016 -1.710 10.594 1.00 87.50 83 ASN A C 1
ATOM 662 O O . ASN A 1 83 ? -7.461 -1.064 9.715 1.00 87.50 83 ASN A O 1
ATOM 666 N N . LYS A 1 84 ? -7.315 -2.440 11.473 1.00 87.62 84 LYS A N 1
ATOM 667 C CA . LYS A 1 84 ? -5.859 -2.623 11.356 1.00 87.62 84 LYS A CA 1
ATOM 668 C C . LYS A 1 84 ? -5.474 -3.397 10.094 1.00 87.62 84 LYS A C 1
ATOM 670 O O . LYS A 1 84 ? -4.484 -3.034 9.473 1.00 87.62 84 LYS A O 1
ATOM 675 N N . LEU A 1 85 ? -6.241 -4.425 9.718 1.00 86.56 85 LEU A N 1
ATOM 676 C CA . LEU A 1 85 ? -6.023 -5.161 8.468 1.00 86.56 85 LEU A CA 1
ATOM 677 C C . LEU A 1 85 ? -6.267 -4.269 7.250 1.00 86.56 85 LEU A C 1
ATOM 679 O O . LEU A 1 85 ? -5.439 -4.267 6.350 1.00 86.56 85 LEU A O 1
ATOM 683 N N . ILE A 1 86 ? -7.327 -3.454 7.258 1.00 90.19 86 ILE A N 1
ATOM 684 C CA . ILE A 1 86 ? -7.591 -2.481 6.184 1.00 90.19 86 ILE A CA 1
ATOM 685 C C . ILE A 1 86 ? -6.451 -1.463 6.076 1.00 90.19 86 ILE A C 1
ATOM 687 O O . ILE A 1 86 ? -5.957 -1.204 4.985 1.00 90.19 86 ILE A O 1
ATOM 691 N N . LEU A 1 87 ? -5.994 -0.894 7.195 1.00 92.75 87 LEU A N 1
ATOM 692 C CA . LEU A 1 87 ? -4.882 0.062 7.180 1.00 92.75 87 LEU A CA 1
ATOM 693 C C . LEU A 1 87 ? -3.577 -0.584 6.701 1.00 92.75 87 LEU A C 1
ATOM 695 O O . LEU A 1 87 ? -2.852 0.021 5.917 1.00 92.75 87 LEU A O 1
ATOM 699 N N . GLY A 1 88 ? -3.289 -1.809 7.148 1.00 88.19 88 GLY A N 1
ATOM 700 C CA . GLY A 1 88 ? -2.133 -2.580 6.691 1.00 88.19 88 GLY A CA 1
ATOM 701 C C . GLY A 1 88 ? -2.190 -2.865 5.191 1.00 88.19 88 GLY A C 1
ATOM 702 O O . GLY A 1 88 ? -1.215 -2.603 4.491 1.00 88.19 88 GLY A O 1
ATOM 703 N N . TYR A 1 89 ? -3.354 -3.296 4.697 1.00 90.38 89 TYR A N 1
ATOM 704 C CA . TYR A 1 89 ? -3.634 -3.474 3.274 1.00 90.38 89 TYR A CA 1
ATOM 705 C C . TYR A 1 89 ? -3.370 -2.188 2.487 1.00 90.38 89 TYR A C 1
ATOM 707 O O . TYR A 1 89 ? -2.593 -2.206 1.538 1.00 90.38 89 TYR A O 1
ATOM 715 N N . LEU A 1 90 ? -3.952 -1.058 2.900 1.00 92.38 90 LEU A N 1
ATOM 716 C CA . LEU A 1 90 ? -3.803 0.231 2.217 1.00 92.38 90 LEU A CA 1
ATOM 717 C C . LEU A 1 90 ? -2.336 0.676 2.122 1.00 92.38 90 LEU A C 1
ATOM 719 O O . LEU A 1 90 ? -1.885 1.111 1.061 1.00 92.38 90 LEU A O 1
ATOM 723 N N . VAL A 1 91 ? -1.569 0.522 3.205 1.00 91.88 91 VAL A N 1
ATOM 724 C CA . VAL A 1 91 ? -0.137 0.854 3.226 1.00 91.88 91 VAL A CA 1
ATOM 725 C C . VAL A 1 91 ? 0.672 -0.096 2.344 1.00 91.88 91 VAL A C 1
ATOM 727 O O . VAL A 1 91 ? 1.467 0.368 1.529 1.00 91.88 91 VAL A O 1
ATOM 730 N N . ALA A 1 92 ? 0.467 -1.410 2.469 1.00 87.94 92 ALA A N 1
ATOM 731 C CA . ALA A 1 92 ? 1.187 -2.401 1.670 1.00 87.94 92 ALA A CA 1
ATOM 732 C C . ALA A 1 92 ? 0.911 -2.223 0.172 1.00 87.94 92 ALA A C 1
ATOM 734 O O . ALA A 1 92 ? 1.841 -2.240 -0.628 1.00 87.94 92 ALA A O 1
ATOM 735 N N . THR A 1 93 ? -0.349 -1.972 -0.184 1.00 88.31 93 THR A N 1
ATOM 736 C CA . THR A 1 93 ? -0.789 -1.739 -1.564 1.00 88.31 93 THR A CA 1
ATOM 737 C C . THR A 1 93 ? -0.207 -0.447 -2.120 1.00 88.31 93 THR A C 1
ATOM 739 O O . THR A 1 93 ? 0.316 -0.455 -3.225 1.00 88.31 93 THR A O 1
ATOM 742 N N . LEU A 1 94 ? -0.201 0.649 -1.351 1.00 89.50 94 LEU A N 1
ATOM 743 C CA . LEU A 1 94 ? 0.430 1.897 -1.787 1.00 89.50 94 LEU A CA 1
ATOM 744 C C . LEU A 1 94 ? 1.929 1.711 -2.060 1.00 89.50 94 LEU A C 1
ATOM 746 O O . LEU A 1 94 ? 2.427 2.190 -3.076 1.00 89.50 94 LEU A O 1
ATOM 750 N N . ILE A 1 95 ? 2.652 1.007 -1.183 1.00 85.38 95 ILE A N 1
ATOM 751 C CA . ILE A 1 95 ? 4.082 0.745 -1.393 1.00 85.38 95 ILE A CA 1
ATOM 752 C C . ILE A 1 95 ? 4.285 -0.189 -2.590 1.00 85.38 95 ILE A C 1
ATOM 754 O O . ILE A 1 95 ? 5.183 0.051 -3.396 1.00 85.38 95 ILE A O 1
ATOM 758 N N . ALA A 1 96 ? 3.452 -1.219 -2.747 1.00 81.44 96 ALA A N 1
ATOM 759 C CA . ALA A 1 96 ? 3.490 -2.108 -3.903 1.00 81.44 96 ALA A CA 1
ATOM 760 C C . ALA A 1 96 ? 3.271 -1.328 -5.210 1.00 81.44 96 ALA A C 1
ATOM 762 O O . ALA A 1 96 ? 4.143 -1.368 -6.074 1.00 81.44 96 ALA A O 1
ATOM 763 N N . SER A 1 97 ? 2.190 -0.552 -5.325 1.00 78.56 97 SER A N 1
ATOM 764 C CA . SER A 1 97 ? 1.914 0.284 -6.500 1.00 78.56 97 SER A CA 1
ATOM 765 C C . SER A 1 97 ? 3.046 1.277 -6.756 1.00 78.56 97 SER A C 1
ATOM 767 O O . SER A 1 97 ? 3.571 1.356 -7.857 1.00 78.56 97 SER A O 1
ATOM 769 N N . PHE A 1 98 ? 3.538 1.976 -5.732 1.00 79.38 98 PHE A N 1
ATOM 770 C CA . PHE A 1 98 ? 4.641 2.922 -5.912 1.00 79.38 98 PHE A CA 1
ATOM 771 C C . PHE A 1 98 ? 5.936 2.242 -6.400 1.00 79.38 98 PHE A C 1
ATOM 773 O O . PHE A 1 98 ? 6.605 2.729 -7.311 1.00 79.38 98 PHE A O 1
ATOM 780 N N . THR A 1 99 ? 6.301 1.099 -5.818 1.00 74.1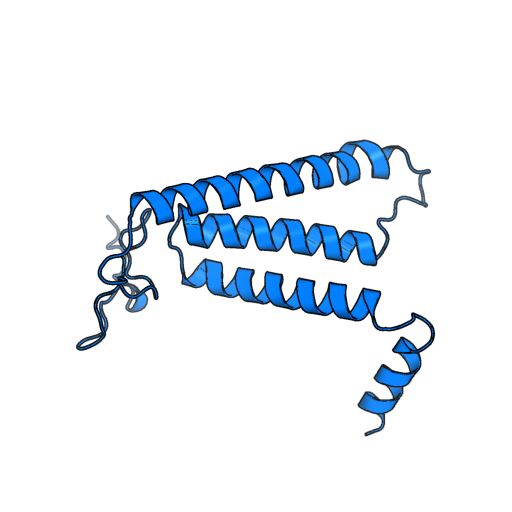9 99 THR A N 1
ATOM 781 C CA . THR A 1 99 ? 7.555 0.395 -6.143 1.00 74.19 99 THR A CA 1
ATOM 782 C C . THR A 1 99 ? 7.493 -0.359 -7.471 1.00 74.19 99 THR A C 1
ATOM 784 O O . THR A 1 99 ? 8.511 -0.460 -8.161 1.00 74.19 99 THR A O 1
ATOM 787 N N . PHE A 1 100 ? 6.320 -0.855 -7.859 1.00 68.56 100 PHE A N 1
ATOM 788 C CA . PHE A 1 100 ? 6.103 -1.473 -9.162 1.00 68.56 100 PHE A CA 1
ATOM 789 C C . PHE A 1 100 ? 5.967 -0.432 -10.246 1.00 68.56 100 PHE A C 1
ATOM 791 O O . PHE A 1 100 ? 6.791 -0.403 -11.149 1.00 68.56 100 PHE A O 1
ATOM 798 N N . ASP A 1 101 ? 4.977 0.443 -10.114 1.00 65.94 101 ASP A N 1
ATOM 799 C CA . ASP A 1 101 ? 4.504 1.279 -11.202 1.00 65.94 101 ASP A CA 1
ATOM 800 C C . ASP A 1 101 ? 5.492 2.430 -11.467 1.00 65.94 101 ASP A C 1
ATOM 802 O O . ASP A 1 101 ? 5.857 2.708 -12.613 1.00 65.94 101 ASP A O 1
ATOM 806 N N . LEU A 1 102 ? 6.028 3.056 -10.409 1.00 61.03 102 LEU A N 1
ATOM 807 C CA . LEU A 1 102 ? 6.923 4.209 -10.554 1.00 61.03 102 LEU A CA 1
ATOM 808 C C . LEU A 1 102 ? 8.402 3.818 -10.646 1.00 61.03 102 LEU A C 1
ATOM 810 O O . LEU A 1 102 ? 9.149 4.368 -11.456 1.00 61.03 102 LEU A O 1
ATOM 814 N N . MET A 1 103 ? 8.844 2.880 -9.806 1.00 62.97 103 MET A N 1
ATOM 815 C CA . MET A 1 103 ? 10.271 2.560 -9.681 1.00 62.97 103 MET A CA 1
ATOM 816 C C . MET A 1 103 ? 10.715 1.417 -10.596 1.00 62.97 103 MET A C 1
ATOM 818 O O . MET A 1 103 ? 11.921 1.250 -10.818 1.00 62.97 103 MET A O 1
ATOM 822 N N . TRP A 1 104 ? 9.772 0.602 -11.092 1.00 63.50 104 TRP A N 1
ATOM 823 C CA . TRP A 1 104 ? 10.074 -0.676 -11.742 1.00 63.50 104 TRP A CA 1
ATOM 824 C C . TRP A 1 104 ? 11.042 -1.518 -10.882 1.00 63.50 104 TRP A C 1
ATOM 826 O O . TRP A 1 104 ? 11.913 -2.235 -11.371 1.00 63.50 104 TRP A O 1
ATOM 836 N N . ALA A 1 105 ? 10.928 -1.407 -9.556 1.00 62.50 105 ALA A N 1
ATOM 837 C CA . ALA A 1 105 ? 11.788 -2.082 -8.596 1.00 62.50 105 ALA A CA 1
ATOM 838 C C . ALA A 1 105 ? 11.199 -3.461 -8.279 1.00 62.50 105 ALA A C 1
ATOM 840 O O . ALA A 1 105 ? 10.803 -3.735 -7.147 1.00 62.50 105 ALA A O 1
ATOM 841 N N . GLY A 1 106 ? 11.137 -4.333 -9.292 1.00 56.62 106 GLY A N 1
ATOM 842 C CA . GLY A 1 106 ? 10.395 -5.603 -9.245 1.00 56.62 106 GLY A CA 1
ATOM 843 C C . GLY A 1 106 ? 10.698 -6.495 -8.033 1.00 56.62 106 GLY A C 1
ATOM 844 O O . GLY A 1 106 ? 9.818 -7.200 -7.554 1.00 56.62 106 GLY A O 1
ATOM 845 N N . LYS A 1 107 ? 11.909 -6.415 -7.465 1.00 58.91 107 LYS A N 1
ATOM 846 C CA . LYS A 1 107 ? 12.281 -7.156 -6.246 1.00 58.91 107 LYS A CA 1
ATOM 847 C C . LYS A 1 107 ? 11.665 -6.589 -4.966 1.00 58.91 107 LYS A C 1
ATOM 849 O O . LYS A 1 107 ? 11.269 -7.361 -4.103 1.00 58.91 107 LYS A O 1
ATOM 854 N N . VAL A 1 108 ? 11.589 -5.262 -4.840 1.00 61.03 108 VAL A N 1
ATOM 855 C CA . VAL A 1 108 ? 10.927 -4.605 -3.700 1.00 61.03 108 VAL A CA 1
ATOM 856 C C . VAL A 1 108 ? 9.422 -4.801 -3.821 1.00 61.03 108 VAL A C 1
ATOM 858 O O . VAL A 1 108 ? 8.775 -5.182 -2.848 1.00 61.03 108 VAL A O 1
ATOM 861 N N . TRP A 1 109 ? 8.889 -4.642 -5.035 1.00 67.06 109 TRP A N 1
ATOM 862 C CA . TRP A 1 109 ? 7.489 -4.925 -5.311 1.00 67.06 109 TRP A CA 1
ATOM 863 C C . TRP A 1 109 ? 7.098 -6.343 -4.905 1.00 67.06 109 TRP A C 1
ATOM 865 O O . TRP A 1 109 ? 6.104 -6.496 -4.212 1.00 67.06 109 TRP A O 1
ATOM 875 N N . ALA A 1 110 ? 7.884 -7.366 -5.256 1.00 65.94 110 ALA A N 1
ATOM 876 C CA . ALA A 1 110 ? 7.546 -8.753 -4.936 1.00 65.94 110 ALA A CA 1
ATOM 877 C C . ALA A 1 110 ? 7.294 -8.968 -3.432 1.00 65.94 110 ALA A C 1
ATOM 879 O O . ALA A 1 110 ? 6.325 -9.623 -3.054 1.00 65.94 110 ALA A O 1
ATOM 880 N N . SER A 1 111 ? 8.107 -8.367 -2.557 1.00 68.31 111 SER A N 1
ATOM 881 C CA . SER A 1 111 ? 7.899 -8.455 -1.106 1.00 68.31 111 SER A CA 1
ATOM 882 C C . SER A 1 111 ? 6.612 -7.757 -0.652 1.00 68.31 111 SER A C 1
ATOM 884 O O . SER A 1 111 ? 5.871 -8.311 0.157 1.00 68.31 111 SER A O 1
ATOM 886 N N . PHE A 1 112 ? 6.309 -6.569 -1.182 1.00 75.00 112 PHE A N 1
ATOM 887 C CA . PHE A 1 112 ? 5.084 -5.839 -0.831 1.00 75.00 112 PHE A CA 1
ATOM 888 C C . PHE A 1 112 ? 3.824 -6.413 -1.487 1.00 75.00 112 PHE A C 1
ATOM 890 O O . PHE A 1 112 ? 2.761 -6.362 -0.877 1.00 75.00 112 PHE A O 1
ATOM 897 N N . GLY A 1 113 ? 3.945 -7.035 -2.658 1.00 70.88 113 GLY A N 1
ATOM 898 C CA . GLY A 1 113 ? 2.896 -7.813 -3.310 1.00 70.88 113 GLY A CA 1
ATOM 899 C C . GLY A 1 113 ? 2.514 -9.044 -2.490 1.00 70.88 113 GLY A C 1
ATOM 900 O O . GLY A 1 113 ? 1.333 -9.314 -2.304 1.00 70.88 113 GLY A O 1
ATOM 901 N N . VAL A 1 114 ? 3.491 -9.735 -1.886 1.00 78.50 114 VAL A N 1
ATOM 902 C CA . VAL A 1 114 ? 3.201 -10.805 -0.914 1.00 78.50 114 VAL A CA 1
ATOM 903 C C . VAL A 1 114 ? 2.413 -10.258 0.278 1.00 78.50 114 VAL A C 1
ATOM 905 O O . VAL A 1 114 ? 1.410 -10.854 0.662 1.00 78.50 114 VAL A O 1
ATOM 908 N N . PHE A 1 115 ? 2.809 -9.115 0.848 1.00 76.06 115 PHE A N 1
ATOM 909 C CA . PHE A 1 115 ? 2.051 -8.505 1.946 1.00 76.06 115 PHE A CA 1
ATOM 910 C C . PHE A 1 115 ? 0.643 -8.076 1.527 1.00 76.06 115 PHE A C 1
ATOM 912 O O . PHE A 1 115 ? -0.298 -8.342 2.269 1.00 76.06 115 PHE A O 1
ATOM 919 N N . HIS A 1 116 ? 0.485 -7.457 0.356 1.00 82.62 116 HIS A N 1
ATOM 920 C CA . HIS A 1 116 ? -0.809 -7.100 -0.226 1.00 82.62 116 HIS A CA 1
ATOM 921 C C . HIS A 1 116 ? -1.731 -8.327 -0.292 1.00 82.62 116 HIS A C 1
ATOM 923 O O . HIS A 1 116 ? -2.786 -8.321 0.341 1.00 82.62 116 HIS A O 1
ATOM 929 N N . ASN A 1 117 ? -1.266 -9.420 -0.900 1.00 84.00 117 ASN A N 1
ATOM 930 C CA . ASN A 1 117 ? -2.023 -10.669 -1.010 1.00 84.00 117 ASN A CA 1
ATOM 931 C C . ASN A 1 117 ? -2.352 -11.277 0.365 1.00 84.00 117 ASN A C 1
ATOM 933 O O . ASN A 1 117 ? -3.462 -11.752 0.601 1.00 84.00 117 ASN A O 1
ATOM 937 N N . LEU A 1 118 ? -1.406 -11.255 1.310 1.00 85.00 118 LEU A N 1
ATOM 938 C CA . LEU A 1 118 ? -1.647 -11.739 2.674 1.00 85.00 118 LEU A CA 1
ATOM 939 C C . LEU A 1 118 ? -2.714 -10.909 3.395 1.00 85.00 118 LEU A C 1
ATOM 941 O O . LEU A 1 118 ? -3.533 -11.466 4.129 1.00 85.00 118 LEU A O 1
ATOM 945 N N . PHE A 1 119 ? -2.727 -9.591 3.194 1.00 87.44 119 PHE A N 1
ATOM 946 C CA . PHE A 1 119 ? -3.764 -8.735 3.751 1.00 87.44 119 PHE A CA 1
ATOM 947 C C . PHE A 1 119 ? -5.124 -8.980 3.096 1.00 87.44 119 PHE A C 1
ATOM 949 O O . PHE A 1 119 ? -6.113 -9.011 3.822 1.00 87.44 119 PHE A O 1
ATOM 956 N N . GLU A 1 120 ? -5.192 -9.216 1.785 1.00 81.75 120 GLU A N 1
ATOM 957 C CA . GLU A 1 120 ? -6.438 -9.604 1.109 1.00 81.75 120 GLU A CA 1
ATOM 958 C C . GLU A 1 120 ? -7.001 -10.909 1.672 1.00 81.75 120 GLU A C 1
ATOM 960 O O . GLU A 1 120 ? -8.171 -10.963 2.051 1.00 81.75 120 GLU A O 1
ATOM 965 N N . ILE A 1 121 ? -6.156 -11.933 1.832 1.00 85.25 121 ILE A N 1
ATOM 966 C CA . ILE A 1 121 ? -6.544 -13.203 2.462 1.00 85.25 121 ILE A CA 1
ATOM 967 C C . ILE A 1 121 ? -7.021 -12.959 3.898 1.00 85.25 121 ILE A C 1
ATOM 969 O O . ILE A 1 121 ? -8.055 -13.484 4.307 1.00 85.25 121 ILE A O 1
ATOM 973 N N . GLY A 1 122 ? -6.305 -12.138 4.670 1.00 83.81 122 GLY A N 1
ATOM 974 C CA . GLY A 1 122 ? -6.683 -11.789 6.039 1.00 83.81 122 GLY A CA 1
ATOM 975 C C . GLY A 1 122 ? -8.013 -11.033 6.132 1.00 83.81 122 GLY A C 1
ATOM 976 O O . GLY A 1 122 ? -8.799 -11.277 7.053 1.00 83.81 122 GLY A O 1
ATOM 977 N N . LEU A 1 123 ? -8.288 -10.133 5.186 1.00 86.88 123 LEU A N 1
ATOM 978 C CA . LEU A 1 123 ? -9.553 -9.408 5.074 1.00 86.88 123 LEU A CA 1
ATOM 979 C C . LEU A 1 123 ? -10.690 -10.355 4.696 1.00 86.88 123 LEU A C 1
ATOM 981 O O . LEU A 1 123 ? -11.714 -10.363 5.379 1.00 86.88 123 LEU A O 1
ATOM 985 N N . LEU A 1 124 ? -10.483 -11.196 3.682 1.00 86.75 124 LEU A N 1
ATOM 986 C CA . LEU A 1 124 ? -11.450 -12.195 3.242 1.00 86.75 124 LEU A CA 1
ATOM 987 C C . LEU A 1 124 ? -11.783 -13.171 4.375 1.00 86.75 124 LEU A C 1
ATOM 989 O O . LEU A 1 124 ? -12.953 -13.374 4.686 1.00 86.75 124 LEU A O 1
ATOM 993 N N . ALA A 1 125 ? -10.770 -13.696 5.067 1.00 84.12 125 ALA A N 1
ATOM 994 C CA . ALA A 1 125 ? -10.947 -14.557 6.233 1.00 84.12 125 ALA A CA 1
ATOM 995 C C . ALA A 1 125 ? -11.704 -13.846 7.367 1.00 84.12 125 ALA A C 1
ATOM 997 O O . ALA A 1 125 ? -12.555 -14.446 8.016 1.00 84.12 125 ALA A O 1
ATOM 998 N N . SER A 1 126 ? -11.443 -12.554 7.594 1.00 82.88 126 SER A N 1
ATOM 999 C CA . SER A 1 126 ? -12.140 -11.771 8.626 1.00 82.88 126 SER A CA 1
ATOM 1000 C C . SER A 1 126 ? -13.611 -11.495 8.302 1.00 82.88 126 SER A C 1
ATOM 1002 O O . SER A 1 126 ? -14.386 -11.253 9.229 1.00 82.88 126 SER A O 1
ATOM 1004 N N . ILE A 1 127 ? -13.978 -11.487 7.017 1.00 83.19 127 ILE A N 1
ATOM 1005 C CA . ILE A 1 127 ? -15.357 -11.313 6.540 1.00 83.19 127 ILE A CA 1
ATOM 1006 C C . ILE A 1 127 ? -16.095 -12.655 6.537 1.00 83.19 127 ILE A C 1
ATOM 1008 O O . ILE A 1 127 ? -17.225 -12.728 7.011 1.00 83.19 127 ILE A O 1
ATOM 1012 N N . LEU A 1 128 ? -15.461 -13.705 6.008 1.00 83.00 128 LEU A N 1
ATOM 1013 C CA . LEU A 1 128 ? -16.097 -15.001 5.771 1.00 83.00 128 LEU A CA 1
ATOM 1014 C C . LEU A 1 128 ? -16.131 -15.911 6.997 1.00 83.00 128 LEU A C 1
ATOM 1016 O O . LEU A 1 128 ? -17.020 -16.751 7.070 1.00 83.00 128 LEU A O 1
ATOM 1020 N N . ILE A 1 129 ? -15.192 -15.781 7.940 1.00 76.81 129 ILE A N 1
ATOM 1021 C CA . ILE A 1 129 ? -15.139 -16.650 9.120 1.00 76.81 129 ILE A CA 1
ATOM 1022 C C . ILE A 1 129 ? -15.829 -15.937 10.290 1.00 76.81 129 ILE A C 1
ATOM 1024 O O . ILE A 1 129 ? -15.280 -14.970 10.837 1.00 76.81 129 ILE A O 1
ATOM 1028 N N . PRO A 1 130 ? -17.012 -16.407 10.731 1.00 64.56 130 PRO A N 1
ATOM 1029 C CA . PRO A 1 130 ? -17.664 -15.871 11.914 1.00 64.56 130 PRO A CA 1
ATOM 1030 C C . PRO A 1 130 ? -16.723 -15.985 13.115 1.00 64.56 130 PRO A C 1
ATOM 1032 O O . PRO A 1 130 ? -16.092 -17.018 13.344 1.00 64.56 130 PRO A O 1
ATOM 1035 N N . ARG A 1 131 ? -16.635 -14.930 13.934 1.00 62.53 131 ARG A N 1
ATOM 1036 C CA . ARG A 1 131 ? -15.731 -14.897 15.103 1.00 62.53 131 ARG A CA 1
ATOM 1037 C C . ARG A 1 131 ? -15.944 -16.057 16.087 1.00 62.53 131 ARG A C 1
ATOM 1039 O O . ARG A 1 131 ? -15.031 -16.353 16.855 1.00 62.53 131 ARG A O 1
ATOM 1046 N N . SER A 1 132 ? -17.117 -16.692 16.066 1.00 59.09 132 SER A N 1
ATOM 1047 C CA . SER A 1 132 ? -17.458 -17.883 16.850 1.00 59.09 132 SER A CA 1
ATOM 1048 C C . SER A 1 132 ? -16.702 -19.147 16.423 1.00 59.09 132 SER A C 1
ATOM 1050 O O . SER A 1 132 ? -16.463 -20.000 17.271 1.00 59.09 132 SER A O 1
ATOM 1052 N N . GLU A 1 133 ? -16.272 -19.258 15.163 1.00 58.22 133 GLU A N 1
ATOM 1053 C CA . GLU A 1 133 ? -15.699 -20.495 14.600 1.00 58.22 133 GLU A CA 1
ATOM 1054 C C . GLU A 1 133 ? -14.169 -20.477 14.474 1.00 58.22 133 GLU A C 1
ATOM 1056 O O . GLU A 1 133 ? -13.533 -21.529 14.415 1.00 58.22 133 GLU A O 1
ATOM 1061 N N . ILE A 1 134 ? -13.535 -19.300 14.547 1.00 58.03 134 ILE A N 1
ATOM 1062 C CA . ILE A 1 134 ? -12.065 -19.161 14.472 1.00 58.03 134 ILE A CA 1
ATOM 1063 C C . ILE A 1 134 ? -11.370 -20.029 15.536 1.00 58.03 134 ILE A C 1
ATOM 1065 O O . ILE A 1 134 ? -10.327 -20.629 15.283 1.00 58.03 134 ILE A O 1
ATOM 1069 N N . ARG A 1 135 ? -11.959 -20.146 16.731 1.00 55.09 135 ARG A N 1
ATOM 1070 C CA . ARG A 1 135 ? -11.389 -20.942 17.827 1.00 55.09 135 ARG A CA 1
ATOM 1071 C C . ARG A 1 135 ? -11.438 -22.455 17.552 1.00 55.09 135 ARG A C 1
ATOM 1073 O O . ARG A 1 135 ? -10.580 -23.171 18.055 1.00 55.09 135 ARG A O 1
ATOM 1080 N N . GLN A 1 136 ? -12.400 -22.926 16.754 1.00 53.72 136 GLN A N 1
ATOM 1081 C CA . GLN A 1 136 ? -12.542 -24.336 16.375 1.00 53.72 136 GLN A CA 1
ATOM 1082 C C . GLN A 1 136 ? -11.595 -24.721 15.234 1.00 53.72 136 GLN A C 1
ATOM 1084 O O . GLN A 1 136 ? -10.976 -25.779 15.300 1.00 53.72 136 GLN A O 1
ATOM 1089 N N . VAL A 1 137 ? -11.400 -23.842 14.246 1.00 56.25 137 VAL A N 1
ATOM 1090 C CA . VAL A 1 137 ? -10.468 -24.091 13.130 1.00 56.25 137 VAL A CA 1
ATOM 1091 C C . VAL A 1 137 ? -9.025 -24.229 13.629 1.00 56.25 137 VAL A C 1
ATOM 1093 O O . VAL A 1 137 ? -8.332 -25.173 13.259 1.00 56.25 137 VAL A O 1
ATOM 1096 N N . PHE A 1 138 ? -8.581 -23.355 14.541 1.00 51.47 138 PHE A N 1
ATOM 1097 C CA . PHE A 1 138 ? -7.239 -23.467 15.129 1.00 51.47 138 PHE A CA 1
ATOM 1098 C C . PHE A 1 138 ? -7.076 -24.691 16.040 1.00 51.47 138 PHE A C 1
ATOM 1100 O O . PHE A 1 138 ? -5.995 -25.272 16.070 1.00 51.47 138 PHE A O 1
ATOM 1107 N N . ALA A 1 139 ? -8.125 -25.116 16.752 1.00 51.06 139 ALA A N 1
ATOM 1108 C CA . ALA A 1 139 ? -8.079 -26.365 17.508 1.00 51.06 139 ALA A CA 1
ATOM 1109 C C . ALA A 1 139 ? -7.915 -27.568 16.563 1.00 51.06 139 ALA A C 1
ATOM 1111 O O . ALA A 1 139 ? -7.070 -28.420 16.798 1.00 51.06 139 ALA A O 1
ATOM 1112 N N . CYS A 1 140 ? -8.644 -27.607 15.448 1.00 45.66 140 CYS A N 1
ATOM 1113 C CA . CYS A 1 140 ? -8.564 -28.718 14.501 1.00 45.66 140 CYS A CA 1
ATOM 1114 C C . CYS A 1 140 ? -7.180 -28.839 13.830 1.00 45.66 140 CYS A C 1
ATOM 1116 O O . CYS A 1 140 ? -6.705 -29.946 13.633 1.00 45.66 140 CYS A O 1
ATOM 1118 N N . ILE A 1 141 ? -6.497 -27.718 13.563 1.00 50.25 141 ILE A N 1
ATOM 1119 C CA . ILE A 1 141 ? -5.143 -27.707 12.972 1.00 50.25 141 ILE A CA 1
ATOM 1120 C C . ILE A 1 141 ? -4.051 -28.117 13.977 1.00 50.25 141 ILE A C 1
ATOM 1122 O O . ILE A 1 141 ? -3.039 -28.676 13.579 1.00 50.25 141 ILE A O 1
ATOM 1126 N N . ILE A 1 142 ? -4.221 -27.830 15.271 1.00 50.34 142 ILE A N 1
ATOM 1127 C CA . ILE A 1 142 ? -3.228 -28.183 16.306 1.00 50.34 142 ILE A CA 1
ATOM 1128 C C . ILE A 1 142 ? -3.370 -29.649 16.755 1.00 50.34 142 ILE A C 1
ATOM 1130 O O . ILE A 1 142 ? -2.413 -30.230 17.261 1.00 50.34 142 ILE A O 1
ATOM 1134 N N . TYR A 1 143 ? -4.554 -30.240 16.581 1.00 44.34 143 TYR A N 1
ATOM 1135 C CA . TYR A 1 143 ? -4.864 -31.619 16.977 1.00 44.34 143 TYR A CA 1
ATOM 1136 C C . TYR A 1 143 ? -4.955 -32.610 15.796 1.00 44.34 143 TYR A C 1
ATOM 1138 O O . TYR A 1 143 ? -5.388 -33.743 16.012 1.00 44.34 143 TYR A O 1
ATOM 1146 N N . ALA A 1 144 ? -4.563 -32.203 14.585 1.00 44.56 144 ALA A N 1
ATOM 1147 C CA . ALA A 1 144 ? -4.397 -33.064 13.408 1.00 44.56 144 ALA A CA 1
ATOM 1148 C C . ALA A 1 144 ? -2.908 -3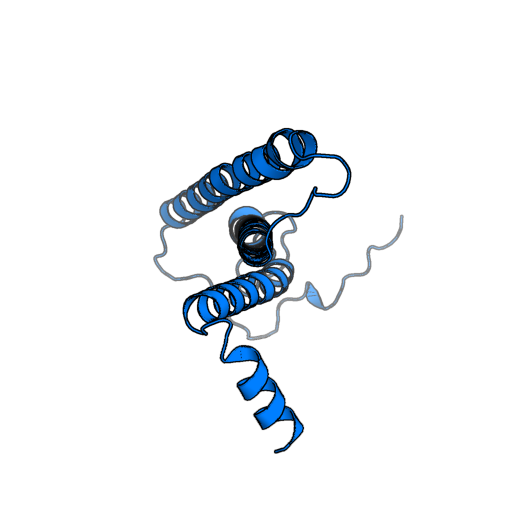3.315 13.138 1.00 44.56 144 ALA A C 1
ATOM 1150 O O . ALA A 1 144 ? -2.573 -34.462 12.767 1.00 44.56 144 ALA A O 1
#

Sequence (144 aa):
MAAQGHAKWMDEIPHAPPRWKSKLFGIPTWIIPIEDYSDDAFNTTTLFSVVTMAGATFPALYYIFAVYLPSQPVGQRKIGRFNKLILGYLVATLIASFTFDLMWAGKVWASFGVFHNLFEIGLLASILIPRSEIRQVFACIIYA

pLDDT: mean 76.42, std 13.68, range [39.62, 96.75]